Protein AF-A0A9Y1FLW0-F1 (afdb_monomer_lite)

Organism: NCBI:txid2876573

Radius of gyration: 18.88 Å; chains: 1; bounding box: 32×47×54 Å

Sequence (116 aa):
MSMRESIVKTLKEIKDEYREVETTDKILDLISLVGIVLFFVSALVMSLNNKINPINIAFSIYPLAIAGTATAIRMKLKKITNEEEASRVFREYITIVSLLTVLVLIVILFTVIIYV

Foldseek 3Di:
DDPVVVVVVVVVVVVVVVVPDDPLLVVLVVLLVVLVVQLVVLVVVCVVVVPDDQLSVLSNCLSNQSNVLSVVLSVVCVVDPDPVVNVVSVVVSVVSNVVSVVVSVVSVVVRVVVVD

Secondary structure (DSSP, 8-state):
--HHHHHHHHHHHHHHHHHHS-HHHHHHHHHHHHHHHHHHHHHHHHHHHT---HHHHHHHHHHHHHHHHHHHHHHHHTT---HHHHHHHHHHHHHHHHHHHHHHHHHHHHHHHHH-

Structure (mmCIF, N/CA/C/O backbone):
data_AF-A0A9Y1FLW0-F1
#
_entry.id   AF-A0A9Y1FLW0-F1
#
loop_
_atom_site.group_PDB
_atom_site.id
_atom_site.type_symbol
_atom_site.label_atom_id
_atom_site.label_alt_id
_atom_site.label_comp_id
_atom_site.label_asym_id
_atom_site.label_entity_id
_atom_site.label_seq_id
_atom_site.pdbx_PDB_ins_code
_atom_site.Cartn_x
_atom_site.Cartn_y
_atom_site.Cartn_z
_atom_site.occupancy
_atom_site.B_iso_or_equiv
_atom_site.auth_seq_id
_atom_site.auth_comp_id
_atom_site.auth_asym_id
_atom_site.auth_atom_id
_atom_site.pdbx_PDB_model_num
ATOM 1 N N . MET A 1 1 ? -2.928 -27.227 27.366 1.00 65.12 1 MET A N 1
ATOM 2 C CA . MET A 1 1 ? -3.479 -26.697 26.102 1.00 65.12 1 MET A CA 1
ATOM 3 C C . MET A 1 1 ? -2.513 -27.062 24.991 1.00 65.12 1 MET A C 1
ATOM 5 O O . MET A 1 1 ? -1.317 -26.853 25.169 1.00 65.12 1 MET A O 1
ATOM 9 N N . SER A 1 2 ? -2.983 -27.676 23.909 1.00 86.94 2 SER A N 1
ATOM 10 C CA . SER A 1 2 ? -2.110 -28.061 22.794 1.00 86.94 2 SER A CA 1
ATOM 11 C C . SER A 1 2 ? -1.753 -26.847 21.924 1.00 86.94 2 SER A C 1
ATOM 13 O O . SER A 1 2 ? -2.511 -25.881 21.838 1.00 86.94 2 SER A O 1
ATOM 15 N N . MET A 1 3 ? -0.605 -26.892 21.240 1.00 85.12 3 MET A N 1
ATOM 16 C CA . MET A 1 3 ? -0.158 -25.816 20.341 1.00 85.12 3 MET A CA 1
ATOM 17 C C . MET A 1 3 ? -1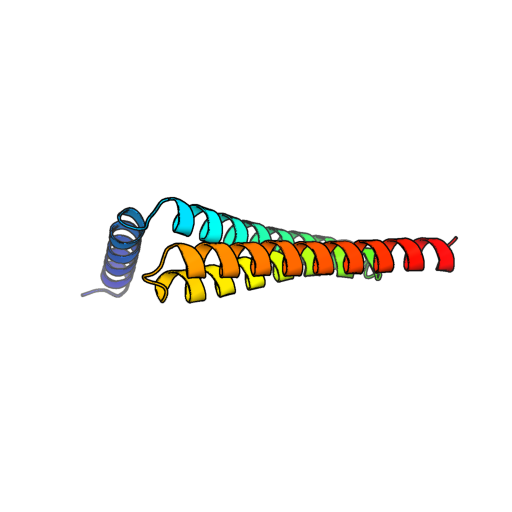.189 -25.509 19.240 1.00 85.12 3 MET A C 1
ATOM 19 O O . MET A 1 3 ? -1.404 -24.349 18.896 1.00 85.12 3 MET A O 1
ATOM 23 N N . ARG A 1 4 ? -1.904 -26.534 18.758 1.00 86.06 4 ARG A N 1
ATOM 24 C CA . ARG A 1 4 ? -3.005 -26.392 17.796 1.00 86.06 4 ARG A CA 1
ATOM 25 C C . ARG A 1 4 ? -4.173 -25.582 18.364 1.00 86.06 4 ARG A C 1
ATOM 27 O O . ARG A 1 4 ? -4.673 -24.692 17.686 1.00 86.06 4 ARG A O 1
ATOM 34 N N . GLU A 1 5 ? -4.598 -25.872 19.592 1.00 88.19 5 GLU A N 1
ATOM 35 C CA . GLU A 1 5 ? -5.683 -25.132 20.257 1.00 88.19 5 GLU A CA 1
ATOM 36 C C . GLU A 1 5 ? -5.298 -23.673 20.509 1.00 88.19 5 GLU A C 1
ATOM 38 O O . GLU A 1 5 ? -6.139 -22.790 20.366 1.00 88.19 5 GLU A O 1
ATOM 43 N N . SER A 1 6 ? -4.024 -23.417 20.823 1.00 88.75 6 SER A N 1
ATOM 44 C CA . SER A 1 6 ? -3.498 -22.060 20.999 1.00 88.75 6 SER A CA 1
ATOM 45 C C . SER A 1 6 ? -3.576 -21.256 19.701 1.00 88.75 6 SER A C 1
ATOM 47 O O . SER A 1 6 ? -4.174 -20.186 19.679 1.00 88.75 6 SER A O 1
ATOM 49 N N . ILE A 1 7 ? -3.081 -21.815 18.589 1.00 90.38 7 ILE A N 1
ATOM 50 C CA . ILE A 1 7 ? -3.120 -21.160 17.270 1.00 90.38 7 ILE A CA 1
ATOM 51 C C . ILE A 1 7 ? -4.561 -20.857 16.845 1.00 90.38 7 ILE A C 1
ATOM 53 O O . ILE A 1 7 ? -4.858 -19.749 16.405 1.00 90.38 7 ILE A O 1
ATOM 57 N N . VAL A 1 8 ? -5.470 -21.826 16.990 1.00 92.25 8 VAL A N 1
ATOM 58 C CA . VAL A 1 8 ? -6.880 -21.644 16.610 1.00 92.25 8 VAL A CA 1
ATOM 59 C C . VAL A 1 8 ? -7.543 -20.562 17.459 1.00 92.25 8 VAL A C 1
ATOM 61 O O . VAL A 1 8 ? -8.285 -19.741 16.919 1.00 92.25 8 VAL A O 1
ATOM 64 N N . LYS A 1 9 ? -7.266 -20.530 18.768 1.00 91.94 9 LYS A N 1
ATOM 65 C CA . LYS A 1 9 ? -7.786 -19.498 19.666 1.00 91.94 9 LYS A CA 1
ATOM 66 C C . LYS A 1 9 ? -7.270 -18.112 19.272 1.00 91.94 9 LYS A C 1
ATOM 68 O O . LYS A 1 9 ? -8.085 -17.223 19.061 1.00 91.94 9 LYS A O 1
ATOM 73 N N . THR A 1 10 ? -5.963 -17.961 19.067 1.00 90.81 10 THR A N 1
ATOM 74 C CA . THR A 1 10 ? -5.353 -16.687 18.657 1.00 90.81 10 THR A CA 1
ATOM 75 C C . THR A 1 10 ? -5.893 -16.195 17.314 1.00 90.81 10 THR A C 1
ATOM 77 O O . THR A 1 10 ? -6.240 -15.027 17.183 1.00 90.81 10 THR A O 1
ATOM 80 N N . LEU A 1 11 ? -6.040 -17.071 16.315 1.00 90.06 11 LEU A N 1
ATOM 81 C CA . LEU A 1 11 ? -6.615 -16.684 15.021 1.00 90.06 11 LEU A CA 1
ATOM 82 C C . LEU A 1 11 ? -8.080 -16.251 15.138 1.00 90.06 11 LEU A C 1
ATOM 84 O O . LEU A 1 11 ? -8.515 -15.353 14.417 1.00 90.06 11 LEU A O 1
ATOM 88 N N . LYS A 1 12 ? -8.846 -16.890 16.028 1.00 91.56 12 LYS A N 1
ATOM 89 C CA . LYS A 1 12 ? -10.232 -16.507 16.293 1.00 91.56 12 LYS A CA 1
ATOM 90 C C . LYS A 1 12 ? -10.305 -15.138 16.971 1.00 91.56 12 LYS A C 1
ATOM 92 O O . LYS A 1 12 ? -11.069 -14.301 16.512 1.00 91.56 12 LYS A O 1
ATOM 97 N N . GLU A 1 13 ? -9.473 -14.901 17.981 1.00 90.69 13 GLU A N 1
ATOM 98 C CA . GLU A 1 13 ? -9.375 -13.610 18.674 1.00 90.69 13 GLU A CA 1
ATOM 99 C C . GLU A 1 13 ? -9.000 -12.481 17.704 1.00 90.69 13 GLU A C 1
ATOM 101 O O . GLU A 1 13 ? -9.718 -11.490 17.629 1.00 90.69 13 GLU A O 1
ATOM 106 N N . ILE A 1 14 ? -7.974 -12.676 16.866 1.00 88.38 14 ILE A N 1
ATOM 107 C CA . ILE A 1 14 ? -7.575 -11.698 15.836 1.00 88.38 14 ILE A CA 1
ATOM 108 C C . ILE A 1 14 ? -8.727 -11.414 14.864 1.00 88.38 14 ILE A C 1
ATOM 110 O O . ILE A 1 14 ? -8.969 -10.269 14.486 1.00 88.38 14 ILE A O 1
ATOM 114 N N . LYS A 1 15 ? -9.443 -12.456 14.427 1.00 87.12 15 LYS A N 1
ATOM 115 C CA . LYS A 1 15 ? -10.572 -12.309 13.502 1.00 87.12 15 LYS A CA 1
ATOM 116 C C . LYS A 1 15 ? -11.718 -11.518 14.129 1.00 87.12 15 LYS A C 1
ATOM 118 O O . LYS A 1 15 ? -12.336 -10.711 13.433 1.00 87.12 15 LYS A O 1
ATOM 123 N N . ASP A 1 16 ? -12.032 -11.797 15.387 1.00 89.50 16 ASP A N 1
ATOM 124 C CA . ASP A 1 16 ? -13.121 -11.139 16.098 1.00 89.50 16 ASP A CA 1
ATOM 125 C C . ASP A 1 16 ? -12.763 -9.667 16.375 1.00 89.50 16 ASP A C 1
ATOM 127 O O . ASP A 1 16 ? -13.567 -8.793 16.068 1.00 89.50 16 ASP A O 1
ATOM 131 N N . GLU A 1 17 ? -11.522 -9.368 16.773 1.00 84.31 17 GLU A N 1
ATOM 132 C CA . GLU A 1 17 ? -11.017 -7.992 16.925 1.00 84.31 17 GLU A CA 1
ATOM 133 C C . GLU A 1 17 ? -11.039 -7.218 15.593 1.00 84.31 17 GLU A C 1
ATOM 135 O O . GLU A 1 17 ? -11.483 -6.072 15.519 1.00 84.31 17 GLU A O 1
ATOM 140 N N . TYR A 1 18 ? -10.649 -7.860 14.487 1.00 85.50 18 TYR A N 1
ATOM 141 C CA . TYR A 1 18 ? -10.654 -7.222 13.167 1.00 85.50 18 TYR A CA 1
ATOM 142 C C . TYR A 1 18 ? -12.065 -6.888 12.652 1.00 85.50 18 TYR A C 1
ATOM 144 O O . TYR A 1 18 ? -12.239 -6.005 11.805 1.00 85.50 18 TYR A O 1
ATOM 152 N N . ARG A 1 19 ? -13.109 -7.571 13.143 1.00 82.31 19 ARG A N 1
ATOM 153 C CA . ARG A 1 19 ? -14.495 -7.259 12.759 1.00 82.31 19 ARG A CA 1
ATOM 154 C C . ARG A 1 19 ? -14.934 -5.892 13.259 1.00 82.31 19 ARG A C 1
ATOM 156 O O . ARG A 1 19 ? -15.664 -5.227 12.523 1.00 82.31 19 ARG A O 1
ATOM 163 N N . GLU A 1 20 ? -14.451 -5.469 14.419 1.00 84.75 20 GLU A N 1
ATOM 164 C CA . GLU A 1 20 ? -14.808 -4.195 15.054 1.00 84.75 20 GLU A CA 1
ATOM 165 C C . GLU A 1 20 ? -14.067 -2.988 14.456 1.00 84.75 20 GLU A C 1
ATOM 167 O O . GLU A 1 20 ? -14.445 -1.847 14.698 1.00 84.75 20 GLU A O 1
ATOM 172 N N . VAL A 1 21 ? -13.053 -3.222 13.617 1.00 84.62 21 VAL A N 1
ATOM 173 C CA . VAL A 1 21 ? -12.299 -2.158 12.939 1.00 84.62 21 VAL A CA 1
ATOM 174 C C . VAL A 1 21 ? -13.196 -1.370 11.976 1.00 84.62 21 VAL A C 1
ATOM 176 O O . VAL A 1 21 ? -14.001 -1.947 11.233 1.00 84.62 21 VAL A O 1
ATOM 179 N N . GLU A 1 22 ? -13.024 -0.050 11.945 1.00 84.94 22 GLU A N 1
ATOM 180 C CA . GLU A 1 22 ? -13.755 0.845 11.046 1.00 84.94 22 GLU A CA 1
ATOM 181 C C . GLU A 1 22 ? -13.529 0.519 9.559 1.00 84.94 22 GLU A C 1
ATOM 183 O O . GLU A 1 22 ? -12.481 0.017 9.144 1.00 84.94 22 GLU A O 1
ATOM 188 N N . THR A 1 23 ? -14.519 0.832 8.719 1.00 85.19 23 THR A N 1
ATOM 189 C CA . THR A 1 23 ? -14.471 0.554 7.272 1.00 85.19 23 THR A CA 1
ATOM 190 C C . THR A 1 23 ? -13.290 1.239 6.582 1.00 85.19 23 THR A C 1
ATOM 192 O O . THR A 1 23 ? -12.649 0.628 5.730 1.00 85.19 23 THR A O 1
ATOM 195 N N . THR A 1 24 ? -12.967 2.478 6.962 1.00 81.94 24 THR A N 1
ATOM 196 C CA . THR A 1 24 ? -11.836 3.232 6.397 1.00 81.94 24 THR A CA 1
ATOM 197 C C . THR A 1 24 ? -10.505 2.529 6.660 1.00 81.94 24 THR A C 1
ATOM 199 O O . THR A 1 24 ? -9.710 2.338 5.740 1.00 81.94 24 THR A O 1
ATOM 202 N N . ASP A 1 25 ? -10.295 2.055 7.889 1.00 85.25 25 ASP A N 1
ATOM 203 C CA . ASP A 1 25 ? -9.112 1.282 8.269 1.00 85.25 25 ASP A CA 1
ATOM 204 C C . ASP A 1 25 ? -9.020 -0.037 7.490 1.00 85.25 25 ASP A C 1
ATOM 206 O O . ASP A 1 25 ? -7.947 -0.395 7.005 1.00 85.25 25 ASP A O 1
ATOM 210 N N . LYS A 1 26 ? -10.152 -0.729 7.296 1.00 87.88 26 LYS A N 1
ATOM 211 C CA . LYS A 1 26 ? -10.219 -1.957 6.484 1.00 87.88 26 LYS A CA 1
ATOM 212 C C . LYS A 1 26 ? -9.852 -1.712 5.018 1.00 87.88 26 LYS A C 1
ATOM 214 O O . LYS A 1 26 ? -9.253 -2.586 4.395 1.00 87.88 26 LYS A O 1
ATOM 219 N N . ILE A 1 27 ? -10.198 -0.550 4.456 1.00 89.06 27 ILE A N 1
ATOM 220 C CA . ILE A 1 27 ? -9.816 -0.171 3.086 1.00 89.06 27 ILE A CA 1
ATOM 221 C C . ILE A 1 27 ? -8.304 0.049 2.997 1.00 89.06 27 ILE A C 1
ATOM 223 O O . ILE A 1 27 ? -7.673 -0.470 2.078 1.00 89.06 27 ILE A O 1
ATOM 227 N N . LEU A 1 28 ? -7.711 0.774 3.950 1.00 89.38 28 LEU A N 1
ATOM 228 C CA . LEU A 1 28 ? -6.260 0.983 3.991 1.00 89.38 28 LEU A CA 1
ATOM 229 C C . LEU A 1 28 ? -5.507 -0.345 4.153 1.00 89.38 28 LEU A C 1
ATOM 231 O O . LEU A 1 28 ? -4.521 -0.575 3.455 1.00 89.38 28 LEU A O 1
ATOM 235 N N . ASP A 1 29 ? -6.013 -1.249 4.991 1.00 90.44 29 ASP A N 1
ATOM 236 C CA . ASP A 1 29 ? -5.458 -2.596 5.155 1.00 90.44 29 ASP A CA 1
ATOM 237 C C . ASP A 1 29 ? -5.564 -3.432 3.881 1.00 90.44 29 ASP A C 1
ATOM 239 O O . ASP A 1 29 ? -4.619 -4.137 3.524 1.00 90.44 29 ASP A O 1
ATOM 243 N N . LEU A 1 30 ? -6.681 -3.324 3.158 1.00 92.12 30 LEU A N 1
ATOM 244 C CA . LEU A 1 30 ? -6.852 -3.987 1.870 1.00 92.12 30 LEU A CA 1
ATOM 245 C C . LEU A 1 30 ? -5.860 -3.450 0.831 1.00 92.12 30 LEU A C 1
ATOM 247 O O . LEU A 1 30 ? -5.245 -4.249 0.129 1.00 92.12 30 LEU A O 1
ATOM 251 N N . ILE A 1 31 ? -5.667 -2.129 0.752 1.00 91.75 31 ILE A N 1
ATOM 252 C CA . ILE A 1 31 ? -4.676 -1.507 -0.142 1.00 91.75 31 ILE A CA 1
ATOM 253 C C . ILE A 1 31 ? -3.275 -2.031 0.182 1.00 91.75 31 ILE A C 1
ATOM 255 O O . ILE A 1 31 ? -2.549 -2.442 -0.725 1.00 91.75 31 ILE A O 1
ATOM 259 N N . SER A 1 32 ? -2.911 -2.075 1.465 1.00 93.81 32 SER A N 1
ATOM 260 C CA . SER A 1 32 ? -1.623 -2.608 1.907 1.00 93.81 32 SER A CA 1
ATOM 261 C C . SER A 1 32 ? -1.448 -4.079 1.543 1.00 93.81 32 SER A C 1
ATOM 263 O O . SER A 1 32 ? -0.424 -4.458 0.975 1.00 93.81 32 SER A O 1
ATOM 265 N N . LEU A 1 33 ? -2.454 -4.909 1.816 1.00 94.12 33 LEU A N 1
ATOM 266 C CA . LEU A 1 33 ? -2.405 -6.339 1.532 1.00 94.12 33 LEU A CA 1
ATOM 267 C C . LEU A 1 33 ? -2.313 -6.613 0.027 1.00 94.12 33 LEU A C 1
ATOM 269 O O . LEU A 1 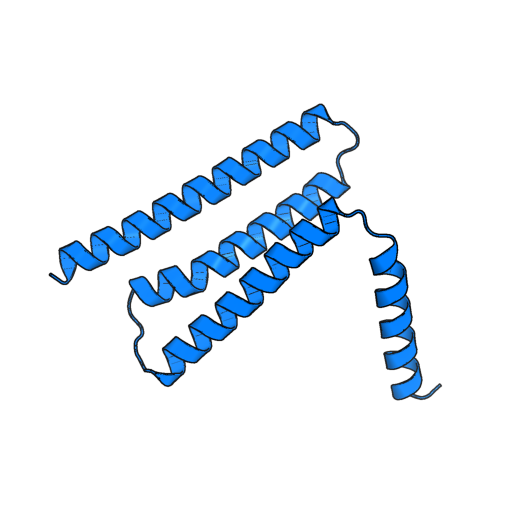33 ? -1.463 -7.391 -0.404 1.00 94.12 33 LEU A O 1
ATOM 273 N N . VAL A 1 34 ? -3.131 -5.934 -0.781 1.00 94.00 34 VAL A N 1
ATOM 274 C CA . VAL A 1 34 ? -3.086 -6.035 -2.245 1.00 94.00 34 VAL A CA 1
ATOM 275 C C . VAL A 1 34 ? -1.726 -5.583 -2.773 1.00 94.00 34 VAL A C 1
ATOM 277 O O . VAL A 1 34 ? -1.139 -6.286 -3.591 1.00 94.00 34 VAL A O 1
ATOM 280 N N . GLY A 1 35 ? -1.180 -4.466 -2.284 1.00 93.00 35 GLY A N 1
ATOM 281 C CA . GLY A 1 35 ? 0.132 -3.977 -2.712 1.00 93.00 35 GLY A CA 1
ATOM 282 C C . GLY A 1 35 ? 1.272 -4.950 -2.393 1.00 93.00 35 GLY A C 1
ATOM 283 O O . GLY A 1 35 ? 2.121 -5.202 -3.248 1.00 93.00 35 GLY A O 1
ATOM 284 N N . ILE A 1 36 ? 1.253 -5.574 -1.210 1.00 94.06 36 ILE A N 1
ATOM 285 C CA . ILE A 1 36 ? 2.221 -6.613 -0.821 1.00 94.06 36 ILE A CA 1
ATOM 286 C C . ILE A 1 36 ? 2.100 -7.844 -1.728 1.00 94.06 36 ILE A C 1
ATOM 288 O O . ILE A 1 36 ? 3.109 -8.355 -2.216 1.00 94.06 36 ILE A O 1
ATOM 292 N N . VAL A 1 37 ? 0.876 -8.314 -1.990 1.00 94.75 37 VAL A N 1
ATOM 293 C CA . VAL A 1 37 ? 0.641 -9.462 -2.880 1.00 94.75 37 VAL A CA 1
ATOM 294 C C . VAL A 1 37 ? 1.130 -9.157 -4.295 1.00 94.75 37 VAL A C 1
ATOM 296 O O . VAL A 1 37 ? 1.847 -9.967 -4.879 1.00 94.75 37 VAL A O 1
ATOM 299 N N . LEU A 1 38 ? 0.808 -7.978 -4.833 1.00 93.19 38 LEU A N 1
ATOM 300 C CA . LEU A 1 38 ? 1.256 -7.551 -6.160 1.00 93.19 38 LEU A CA 1
ATOM 301 C C . LEU A 1 38 ? 2.782 -7.455 -6.253 1.00 93.19 38 LEU A C 1
ATOM 303 O O . LEU A 1 38 ? 3.343 -7.873 -7.267 1.00 93.19 38 LEU A O 1
ATOM 307 N N . PHE A 1 39 ? 3.463 -6.975 -5.208 1.00 93.31 39 PHE A N 1
ATOM 308 C CA . PHE A 1 39 ? 4.926 -6.990 -5.141 1.00 93.31 39 PHE A CA 1
ATOM 309 C C . PHE A 1 39 ? 5.481 -8.415 -5.255 1.00 93.31 39 PHE A C 1
ATOM 311 O O . PHE A 1 39 ? 6.313 -8.671 -6.124 1.00 93.31 39 PHE A O 1
ATOM 318 N N . PHE A 1 40 ? 4.994 -9.359 -4.441 1.00 92.38 40 PHE A N 1
ATOM 319 C CA . PHE A 1 40 ? 5.486 -10.741 -4.471 1.00 92.38 40 PHE A CA 1
ATOM 320 C C . PHE A 1 40 ? 5.186 -11.450 -5.791 1.00 92.38 40 PHE A C 1
ATOM 322 O O . PHE A 1 40 ? 6.060 -12.134 -6.320 1.00 92.38 40 PHE A O 1
ATOM 329 N N . VAL A 1 41 ? 3.989 -11.262 -6.353 1.00 90.50 41 VAL A N 1
ATOM 330 C CA . VAL A 1 41 ? 3.638 -11.808 -7.672 1.00 90.50 41 VAL A CA 1
ATOM 331 C C . VAL A 1 41 ? 4.576 -11.246 -8.740 1.00 90.50 41 VAL A C 1
ATOM 333 O O . VAL A 1 41 ? 5.127 -12.008 -9.530 1.00 90.50 41 VAL A O 1
ATOM 336 N N . SER A 1 42 ? 4.824 -9.936 -8.733 1.00 89.31 42 SER A N 1
ATOM 337 C CA . SER A 1 42 ? 5.708 -9.288 -9.710 1.00 89.31 42 SER A CA 1
ATOM 338 C C . SER A 1 42 ? 7.160 -9.751 -9.564 1.00 89.31 42 SER A C 1
ATOM 340 O O . SER A 1 42 ? 7.806 -10.073 -10.560 1.00 89.31 42 SER A O 1
ATOM 342 N N . ALA A 1 43 ? 7.662 -9.850 -8.329 1.00 87.62 43 ALA A N 1
ATOM 343 C CA . ALA A 1 43 ? 9.006 -10.338 -8.030 1.00 87.62 43 ALA A CA 1
ATOM 344 C C . ALA A 1 43 ? 9.192 -11.802 -8.462 1.00 87.62 43 ALA A C 1
ATOM 346 O O . ALA A 1 43 ? 10.201 -12.143 -9.082 1.00 87.62 43 ALA A O 1
ATOM 347 N N . LEU A 1 44 ? 8.195 -12.656 -8.205 1.00 89.62 44 LEU A N 1
ATOM 348 C CA . LEU A 1 44 ? 8.200 -14.051 -8.641 1.00 89.62 44 LEU A CA 1
ATOM 349 C C . LEU A 1 44 ? 8.200 -14.151 -10.171 1.00 89.62 44 LEU A C 1
ATOM 351 O O . LEU A 1 44 ? 9.024 -14.862 -10.738 1.00 89.62 44 LEU A O 1
ATOM 355 N N . VAL A 1 45 ? 7.326 -13.405 -10.853 1.00 87.25 45 VAL A N 1
ATOM 356 C CA . VAL A 1 45 ? 7.251 -13.382 -12.324 1.00 87.25 45 VAL A CA 1
ATOM 357 C C . VAL A 1 45 ? 8.557 -12.879 -12.944 1.00 87.25 45 VAL A C 1
ATOM 359 O O . VAL A 1 45 ? 9.007 -13.433 -13.949 1.00 87.25 45 VAL A O 1
ATOM 362 N N . MET A 1 46 ? 9.197 -11.864 -12.357 1.00 88.69 46 MET A N 1
ATOM 363 C CA . MET A 1 46 ? 10.517 -11.396 -12.791 1.00 88.69 46 MET A CA 1
ATOM 364 C C . MET A 1 46 ? 11.586 -12.477 -12.647 1.00 88.69 46 MET A C 1
ATOM 366 O O . MET A 1 46 ? 12.357 -12.688 -13.584 1.00 88.69 46 MET A O 1
ATOM 370 N N . SER A 1 47 ? 11.619 -13.153 -11.494 1.00 86.44 47 SER A N 1
ATOM 371 C CA . SER A 1 47 ? 12.581 -14.218 -11.208 1.00 86.44 47 SER A CA 1
ATOM 372 C C . SER A 1 47 ? 12.405 -15.405 -12.156 1.00 86.44 47 SER A C 1
ATOM 374 O O . SER A 1 47 ? 13.387 -15.874 -12.720 1.00 86.44 47 SER A O 1
ATOM 376 N N . LEU A 1 48 ? 11.166 -15.839 -12.405 1.00 88.94 48 LEU A N 1
ATOM 377 C CA . LEU A 1 48 ? 10.870 -16.957 -13.307 1.00 88.94 48 LEU A CA 1
ATOM 378 C C . LEU A 1 48 ? 11.229 -16.653 -14.767 1.00 88.94 48 LEU A C 1
ATOM 380 O O . LEU A 1 48 ? 11.652 -17.544 -15.496 1.00 88.94 48 LEU A O 1
ATOM 384 N N . ASN A 1 49 ? 11.072 -15.401 -15.200 1.00 86.50 49 ASN A N 1
ATOM 385 C CA . ASN A 1 49 ? 11.346 -15.005 -16.580 1.00 86.50 49 ASN A CA 1
ATOM 386 C C . ASN A 1 49 ? 12.786 -14.519 -16.816 1.00 86.50 49 ASN A C 1
ATOM 388 O O . ASN A 1 49 ? 13.109 -14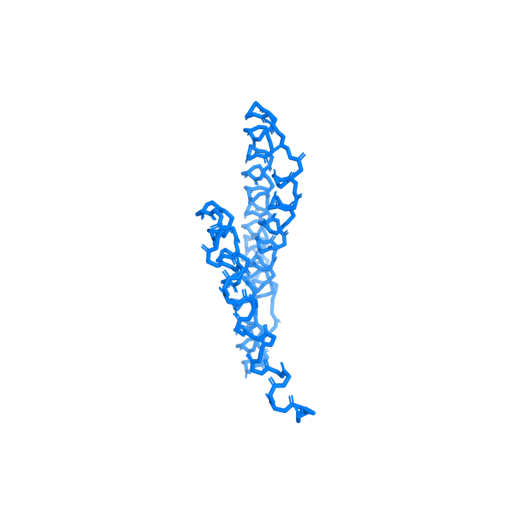.185 -17.954 1.00 86.50 49 ASN A O 1
ATOM 392 N N . ASN A 1 50 ? 13.633 -14.413 -15.781 1.00 82.69 50 ASN A N 1
ATOM 393 C CA . ASN A 1 50 ? 14.964 -13.780 -15.843 1.00 82.69 50 ASN A CA 1
ATOM 394 C C . ASN A 1 50 ? 14.969 -12.373 -16.487 1.00 82.69 50 ASN A C 1
ATOM 396 O O . ASN A 1 50 ? 15.987 -11.898 -16.987 1.00 82.69 50 ASN A O 1
ATOM 400 N N . LYS A 1 51 ? 13.829 -11.669 -16.470 1.00 78.19 51 LYS A N 1
ATOM 401 C CA . LYS A 1 51 ? 13.665 -10.332 -17.066 1.00 78.19 51 LYS A CA 1
ATOM 402 C C . LYS A 1 51 ? 13.836 -9.252 -16.005 1.00 78.19 51 LYS A C 1
ATOM 404 O O . LYS A 1 51 ? 12.895 -8.523 -15.688 1.00 78.19 51 LYS A O 1
ATOM 409 N N . ILE A 1 52 ? 15.035 -9.156 -15.443 1.00 80.94 52 ILE A N 1
ATOM 410 C CA . ILE A 1 52 ? 15.376 -8.088 -14.502 1.00 80.94 52 ILE A CA 1
ATOM 411 C C . ILE A 1 52 ? 15.774 -6.856 -15.314 1.00 80.94 52 ILE A C 1
ATOM 413 O O . ILE A 1 52 ? 16.880 -6.773 -15.839 1.00 80.94 52 ILE A O 1
ATOM 417 N N . ASN A 1 53 ? 14.848 -5.910 -15.451 1.00 83.00 53 ASN A N 1
ATOM 418 C CA . ASN A 1 53 ? 15.100 -4.614 -16.074 1.00 83.00 53 ASN A CA 1
ATOM 419 C C . ASN A 1 53 ? 14.486 -3.487 -15.220 1.00 83.00 53 ASN A C 1
ATOM 421 O O . ASN A 1 53 ? 13.632 -3.769 -14.370 1.00 83.00 53 ASN A O 1
ATOM 425 N N . PRO A 1 54 ? 14.897 -2.222 -15.426 1.00 81.50 54 PRO A N 1
ATOM 426 C CA . PRO A 1 54 ? 14.436 -1.101 -14.607 1.00 81.50 54 PRO A CA 1
ATOM 427 C C . PRO A 1 54 ? 12.912 -0.918 -14.590 1.00 81.50 54 PRO A C 1
ATOM 429 O O . PRO A 1 54 ? 12.355 -0.599 -13.544 1.00 81.50 54 PRO A O 1
ATOM 432 N N . ILE A 1 55 ? 12.225 -1.186 -15.708 1.00 82.69 55 ILE A N 1
ATOM 433 C CA . ILE A 1 55 ? 10.759 -1.094 -15.810 1.00 82.69 55 ILE A CA 1
ATOM 434 C C . ILE A 1 55 ? 10.087 -2.132 -14.905 1.00 82.69 55 ILE A C 1
ATOM 436 O O . ILE A 1 55 ? 9.225 -1.789 -14.100 1.00 82.69 55 ILE A O 1
ATOM 440 N N . ASN A 1 56 ? 10.505 -3.394 -14.983 1.00 83.81 56 ASN A N 1
ATOM 441 C CA . ASN A 1 56 ? 9.946 -4.473 -14.171 1.00 83.81 56 ASN A CA 1
ATOM 442 C C . ASN A 1 56 ? 10.245 -4.266 -12.676 1.00 83.81 56 ASN A C 1
ATOM 444 O O . ASN A 1 56 ? 9.394 -4.518 -11.822 1.00 83.81 56 ASN A O 1
ATOM 448 N N . ILE A 1 57 ? 11.429 -3.737 -12.352 1.00 86.06 57 ILE A N 1
ATOM 449 C CA . ILE A 1 57 ? 11.774 -3.339 -10.982 1.00 86.06 57 ILE A CA 1
ATOM 450 C C . ILE A 1 57 ? 10.844 -2.211 -10.506 1.00 86.06 57 ILE A C 1
ATOM 452 O O . ILE A 1 57 ? 10.271 -2.314 -9.425 1.00 86.06 57 ILE A O 1
ATOM 456 N N . ALA A 1 58 ? 10.623 -1.172 -11.314 1.00 85.81 58 ALA A N 1
ATOM 457 C CA . ALA A 1 58 ? 9.720 -0.077 -10.962 1.00 85.81 58 ALA A CA 1
ATOM 458 C C . ALA A 1 58 ? 8.276 -0.567 -10.745 1.00 85.81 58 ALA A C 1
ATOM 460 O O . ALA A 1 58 ? 7.648 -0.205 -9.749 1.00 85.81 58 ALA A O 1
ATOM 461 N N . PHE A 1 59 ? 7.777 -1.451 -11.615 1.00 83.12 59 PHE A N 1
ATOM 462 C CA . PHE A 1 59 ? 6.446 -2.051 -11.479 1.00 83.12 59 PHE A CA 1
ATOM 463 C C . PHE A 1 59 ? 6.307 -2.978 -10.272 1.00 83.12 59 PHE A C 1
ATOM 465 O O . PHE A 1 59 ? 5.219 -3.057 -9.709 1.00 83.12 59 PHE A O 1
ATOM 472 N N . SER A 1 60 ? 7.374 -3.659 -9.849 1.00 87.94 60 SER A N 1
ATOM 473 C CA . SER A 1 60 ? 7.325 -4.482 -8.637 1.00 87.94 60 SER A CA 1
ATOM 474 C C . SER A 1 60 ? 7.354 -3.623 -7.371 1.00 87.94 60 SER A C 1
ATOM 476 O O . SER A 1 60 ? 6.530 -3.826 -6.483 1.00 87.94 60 SER A O 1
ATOM 478 N N . ILE A 1 61 ? 8.234 -2.621 -7.292 1.00 89.62 61 ILE A N 1
ATOM 479 C CA . ILE A 1 61 ? 8.399 -1.777 -6.096 1.00 89.62 61 ILE A CA 1
ATOM 480 C C . ILE A 1 61 ? 7.210 -0.829 -5.882 1.00 89.62 61 ILE A C 1
ATOM 482 O O . ILE A 1 61 ? 6.863 -0.533 -4.740 1.00 89.62 61 ILE A O 1
ATOM 486 N N . TYR A 1 62 ? 6.561 -0.350 -6.944 1.00 90.31 62 TYR A N 1
ATOM 487 C CA . TYR A 1 62 ? 5.485 0.638 -6.827 1.00 90.31 62 TYR A CA 1
ATOM 488 C C . TYR A 1 62 ? 4.292 0.179 -5.957 1.00 90.31 62 TYR A C 1
ATOM 490 O O . TYR A 1 62 ? 3.947 0.903 -5.019 1.00 90.31 62 TYR A O 1
ATOM 498 N N . PRO A 1 63 ? 3.710 -1.024 -6.150 1.00 91.56 63 PRO A N 1
ATOM 499 C CA . PRO A 1 63 ? 2.708 -1.578 -5.238 1.00 91.56 63 PRO A CA 1
ATOM 500 C C . PRO A 1 63 ? 3.173 -1.656 -3.778 1.00 91.56 63 PRO A C 1
ATOM 502 O O . PRO A 1 63 ? 2.390 -1.376 -2.869 1.00 91.56 63 PRO A O 1
ATOM 505 N N . LEU A 1 64 ? 4.450 -1.980 -3.542 1.00 91.75 64 LEU A N 1
ATOM 506 C CA . LEU A 1 64 ? 5.023 -2.033 -2.195 1.00 91.75 64 LEU A CA 1
ATOM 507 C C . LEU A 1 64 ? 5.116 -0.637 -1.562 1.00 91.75 64 LEU A C 1
ATOM 509 O O . LEU A 1 64 ? 4.814 -0.472 -0.382 1.00 91.75 64 LEU A O 1
ATOM 513 N N . ALA A 1 65 ? 5.482 0.382 -2.342 1.00 91.75 65 ALA A N 1
ATOM 514 C CA . ALA A 1 65 ? 5.513 1.768 -1.881 1.00 91.75 65 ALA A CA 1
ATOM 515 C C . ALA A 1 65 ? 4.101 2.284 -1.533 1.00 91.75 65 ALA A C 1
ATOM 517 O O . ALA A 1 65 ? 3.911 2.931 -0.498 1.00 91.75 65 ALA A O 1
ATOM 518 N N . ILE A 1 66 ? 3.087 1.937 -2.335 1.00 92.50 66 ILE A N 1
ATOM 519 C CA . ILE A 1 66 ? 1.680 2.237 -2.017 1.00 92.50 66 ILE A CA 1
ATOM 520 C C . ILE A 1 66 ? 1.257 1.529 -0.723 1.00 92.50 66 ILE A C 1
ATOM 522 O O . ILE A 1 66 ? 0.662 2.157 0.150 1.00 92.50 66 ILE A O 1
ATOM 526 N N . ALA A 1 67 ? 1.608 0.254 -0.548 1.00 93.06 67 ALA A N 1
ATOM 527 C CA . ALA A 1 67 ? 1.294 -0.477 0.677 1.00 93.06 67 ALA A CA 1
ATOM 528 C C . ALA A 1 67 ? 1.959 0.133 1.923 1.00 93.06 67 ALA A C 1
ATOM 530 O O . ALA A 1 67 ? 1.327 0.285 2.973 1.00 93.06 67 ALA A O 1
ATOM 531 N N . GLY A 1 68 ? 3.229 0.533 1.810 1.00 92.38 68 GLY A N 1
ATOM 532 C CA . GLY A 1 68 ? 3.957 1.193 2.893 1.00 92.38 68 GLY A CA 1
ATOM 533 C C . GLY A 1 68 ? 3.321 2.526 3.292 1.00 92.38 68 GLY A C 1
ATOM 534 O O . GLY A 1 68 ? 3.132 2.798 4.478 1.00 92.38 68 GLY A O 1
ATOM 535 N N . THR A 1 69 ? 2.926 3.335 2.307 1.00 92.50 69 THR A N 1
ATOM 536 C CA . THR A 1 69 ? 2.265 4.627 2.552 1.00 92.50 69 THR A CA 1
ATOM 537 C C . THR A 1 69 ? 0.874 4.457 3.161 1.00 92.50 69 THR A C 1
ATOM 539 O O . THR A 1 69 ? 0.594 5.088 4.179 1.00 92.50 69 THR A O 1
ATOM 542 N N . ALA A 1 70 ? 0.040 3.556 2.634 1.00 91.75 70 ALA A N 1
ATOM 543 C CA . ALA A 1 70 ? -1.275 3.248 3.204 1.00 91.75 70 ALA A CA 1
ATOM 544 C C . ALA A 1 70 ? -1.175 2.801 4.675 1.00 91.75 70 ALA A C 1
ATOM 546 O O . ALA A 1 70 ? -1.896 3.309 5.536 1.00 91.75 70 ALA A O 1
ATOM 547 N N . THR A 1 71 ? -0.205 1.934 4.987 1.00 92.31 71 THR A N 1
ATOM 548 C CA . THR A 1 71 ? 0.071 1.493 6.364 1.00 92.31 71 THR A CA 1
ATOM 549 C C . THR A 1 71 ? 0.499 2.657 7.263 1.00 92.31 71 THR A C 1
ATOM 551 O O . THR A 1 71 ? -0.026 2.817 8.366 1.00 92.31 71 THR A O 1
ATOM 554 N N . ALA A 1 72 ? 1.416 3.509 6.796 1.00 91.06 72 ALA A N 1
ATOM 555 C CA . ALA A 1 72 ? 1.893 4.659 7.563 1.00 91.06 72 ALA A CA 1
ATOM 556 C C . ALA A 1 72 ? 0.767 5.656 7.886 1.00 91.06 72 ALA A C 1
ATOM 558 O O . ALA A 1 72 ? 0.722 6.217 8.982 1.00 91.06 72 ALA A O 1
ATOM 559 N N . ILE A 1 73 ? -0.165 5.859 6.955 1.00 90.56 73 ILE A N 1
ATOM 560 C CA . ILE A 1 73 ? -1.308 6.753 7.159 1.00 90.56 73 ILE A CA 1
ATOM 561 C C . ILE A 1 73 ? -2.332 6.168 8.095 1.00 90.56 73 ILE A C 1
ATOM 563 O O . ILE A 1 73 ? -2.786 6.894 8.970 1.00 90.56 73 ILE A O 1
ATOM 567 N N . ARG A 1 74 ? -2.623 4.871 8.006 1.00 88.56 74 ARG A N 1
ATOM 568 C CA . ARG A 1 74 ? -3.455 4.207 9.011 1.00 88.56 74 ARG A CA 1
ATOM 569 C C . ARG A 1 74 ? -2.899 4.428 10.422 1.00 88.56 74 ARG A C 1
ATOM 571 O O . ARG A 1 74 ? -3.632 4.804 11.334 1.00 88.56 74 ARG A O 1
ATOM 578 N N . MET A 1 75 ? -1.586 4.265 10.599 1.00 89.19 75 MET A N 1
ATOM 579 C CA . MET A 1 75 ? -0.928 4.493 11.892 1.00 89.19 75 MET A CA 1
ATOM 580 C C . MET A 1 75 ? -1.011 5.949 12.367 1.00 89.19 75 MET A C 1
ATOM 582 O O . MET A 1 75 ? -1.070 6.184 13.575 1.00 89.19 75 MET A O 1
ATOM 586 N N . LYS A 1 76 ? -0.987 6.921 11.446 1.00 88.38 76 LYS A N 1
ATOM 587 C CA . LYS A 1 76 ? -1.176 8.343 11.769 1.00 88.38 76 LYS A CA 1
ATOM 588 C C . LYS A 1 76 ? -2.636 8.659 12.101 1.00 88.38 76 LYS A C 1
ATOM 590 O O . LYS A 1 76 ? -2.878 9.272 13.131 1.00 88.38 76 LYS A O 1
ATOM 595 N N . LEU A 1 77 ? -3.588 8.202 11.286 1.00 86.62 77 LEU A N 1
ATOM 596 C CA . LEU A 1 77 ? -5.024 8.441 11.467 1.00 86.62 77 LEU A CA 1
ATOM 597 C C . LEU A 1 77 ? -5.532 7.891 12.802 1.00 86.62 77 LEU A C 1
ATOM 599 O O . LEU A 1 77 ? -6.245 8.597 13.502 1.00 86.62 77 LEU A O 1
ATOM 603 N N . LYS A 1 78 ? -5.062 6.712 13.233 1.00 83.94 78 LYS A N 1
ATOM 604 C CA . LYS A 1 78 ? -5.395 6.147 14.555 1.00 83.94 78 LYS A CA 1
ATOM 605 C C . LYS A 1 78 ? -5.030 7.034 15.752 1.00 83.94 78 LYS A C 1
ATOM 607 O O . LYS A 1 78 ? -5.534 6.802 16.845 1.00 83.94 78 LYS A O 1
ATOM 612 N N . LYS A 1 79 ? -4.109 7.987 15.584 1.00 85.44 79 LYS A N 1
ATOM 613 C CA . LYS A 1 79 ? -3.648 8.886 16.655 1.00 85.44 79 LYS A CA 1
ATOM 614 C C . LYS A 1 79 ? -4.342 10.247 16.631 1.00 85.44 79 LYS A C 1
ATOM 616 O O . LYS A 1 79 ? -4.095 11.051 17.524 1.00 85.44 79 LYS A O 1
ATOM 621 N N . ILE A 1 80 ? -5.157 10.515 15.616 1.00 85.00 80 ILE A N 1
ATOM 622 C CA . ILE A 1 80 ? -5.770 11.819 15.387 1.00 85.00 80 ILE A CA 1
ATOM 623 C C . ILE A 1 80 ? -7.199 11.798 15.918 1.00 85.00 80 ILE A C 1
ATOM 625 O O . ILE A 1 80 ? -7.979 10.908 15.597 1.00 85.00 80 ILE A O 1
ATOM 629 N N . THR A 1 81 ? -7.544 12.803 16.717 1.00 79.19 81 THR A N 1
ATOM 630 C CA . THR A 1 81 ? -8.897 13.007 17.258 1.00 79.19 81 THR A CA 1
ATOM 631 C C . THR A 1 81 ? -9.642 14.164 16.588 1.00 79.19 81 THR A C 1
ATOM 633 O O . THR A 1 81 ? -10.841 14.309 16.800 1.00 79.19 81 THR A O 1
ATOM 636 N N . ASN A 1 82 ? -8.957 14.980 15.777 1.00 88.69 82 ASN A N 1
ATOM 637 C CA . ASN A 1 82 ? -9.524 16.130 15.071 1.00 88.69 82 ASN A CA 1
ATOM 638 C C . ASN A 1 82 ? -9.695 15.839 13.568 1.00 88.69 82 ASN A C 1
ATOM 640 O O . ASN A 1 82 ? -8.733 15.498 12.875 1.00 88.69 82 ASN A O 1
ATOM 644 N N . GLU A 1 83 ? -10.904 16.041 13.046 1.00 84.00 83 GLU A N 1
ATOM 645 C CA . GLU A 1 83 ? -11.234 15.852 11.628 1.00 84.00 83 GLU A CA 1
ATOM 646 C C . GLU A 1 83 ? -10.402 16.736 10.681 1.00 84.00 83 GLU A C 1
ATOM 648 O O . GLU A 1 83 ? -10.035 16.305 9.584 1.00 84.00 83 GLU A O 1
ATOM 653 N N . GLU A 1 84 ? -10.049 17.955 11.097 1.00 86.69 84 GLU A N 1
ATOM 654 C CA . GLU A 1 84 ? -9.273 18.882 10.265 1.00 86.69 84 GLU A CA 1
ATOM 655 C C . GLU A 1 84 ? -7.842 18.367 10.031 1.00 86.69 84 GLU A C 1
ATOM 657 O O . GLU A 1 84 ? -7.305 18.418 8.918 1.00 86.69 84 GLU A O 1
ATOM 662 N N . GLU A 1 85 ? -7.247 17.774 11.064 1.00 87.69 85 GLU A N 1
ATOM 663 C CA . GLU A 1 85 ? -5.926 17.158 10.989 1.00 87.69 85 GLU A CA 1
ATOM 664 C C . GLU A 1 85 ? -5.960 15.850 10.182 1.00 87.69 85 GLU A C 1
ATOM 666 O O . GLU A 1 85 ? -5.061 15.598 9.374 1.00 87.69 85 GLU A O 1
ATOM 671 N N . ALA A 1 86 ? -7.035 15.062 10.302 1.00 84.31 86 ALA A N 1
ATOM 672 C CA . ALA A 1 86 ? -7.235 13.859 9.494 1.00 84.31 86 ALA A CA 1
ATOM 673 C C . ALA A 1 86 ? -7.304 14.189 7.990 1.00 84.31 86 ALA A C 1
ATOM 675 O O . ALA A 1 86 ? -6.646 13.537 7.173 1.00 84.31 86 ALA A O 1
ATOM 676 N N . SER A 1 87 ? -8.025 15.255 7.623 1.00 87.75 87 SER A N 1
ATOM 677 C CA . SER A 1 87 ? -8.103 15.751 6.242 1.00 87.75 87 SER A CA 1
ATOM 678 C C . SER A 1 87 ? -6.735 16.180 5.704 1.00 87.75 87 SER A C 1
ATOM 680 O O . SER A 1 87 ? -6.370 15.851 4.570 1.00 87.75 87 SER A O 1
ATOM 682 N N . ARG A 1 88 ? -5.923 16.856 6.526 1.00 91.00 88 ARG A N 1
ATOM 683 C CA . ARG A 1 88 ? -4.550 17.229 6.161 1.00 91.00 88 ARG A CA 1
ATOM 684 C C . ARG A 1 88 ? -3.673 16.003 5.899 1.00 91.00 88 ARG A C 1
ATOM 686 O O . ARG A 1 88 ? -3.010 15.955 4.864 1.00 91.00 88 ARG A O 1
ATOM 693 N N . VAL A 1 89 ? -3.705 15.000 6.777 1.00 89.06 89 VAL A N 1
ATOM 694 C CA . VAL A 1 89 ? -2.946 13.748 6.596 1.00 89.06 89 VAL A CA 1
ATOM 695 C C . VAL A 1 89 ? -3.385 13.002 5.337 1.00 89.06 89 VAL A C 1
ATOM 697 O O . VAL A 1 89 ? -2.550 12.456 4.615 1.00 89.06 89 VAL A O 1
ATOM 700 N N . PHE A 1 90 ? -4.675 13.026 5.010 1.00 87.00 90 PHE A N 1
ATOM 701 C CA . PHE A 1 90 ? -5.169 12.433 3.771 1.00 87.00 90 PHE A CA 1
ATOM 702 C C . PHE A 1 90 ? -4.696 13.190 2.516 1.00 87.00 90 PHE A C 1
ATOM 704 O O . PHE A 1 90 ? -4.361 12.577 1.504 1.00 87.00 90 PHE A O 1
ATOM 711 N N . ARG A 1 91 ? -4.580 14.522 2.560 1.00 90.69 91 ARG A N 1
ATOM 712 C CA . ARG A 1 91 ? -3.957 15.283 1.458 1.00 90.69 91 ARG A CA 1
ATOM 713 C C . ARG A 1 91 ? -2.470 14.974 1.315 1.00 90.69 91 ARG A C 1
ATOM 715 O O . ARG A 1 91 ? -1.984 14.845 0.190 1.00 90.69 91 ARG A O 1
ATOM 722 N N . GLU A 1 92 ? -1.755 14.818 2.428 1.00 90.06 92 GLU A N 1
ATOM 723 C CA . GLU A 1 92 ? -0.361 14.360 2.414 1.00 90.06 92 GLU A CA 1
ATOM 724 C C . GLU A 1 92 ? -0.249 12.976 1.762 1.00 90.06 92 GLU A C 1
ATOM 726 O O . GLU A 1 92 ? 0.625 12.776 0.920 1.00 90.06 92 GLU A O 1
ATOM 731 N N . TYR A 1 93 ? -1.174 12.054 2.054 1.00 88.94 93 TYR A N 1
ATOM 732 C CA . TYR A 1 93 ? -1.232 10.748 1.389 1.00 88.94 93 TYR A CA 1
ATOM 733 C C . TYR A 1 93 ? -1.317 10.860 -0.126 1.00 88.94 93 TYR A C 1
ATOM 735 O O . TYR A 1 93 ? -0.469 10.316 -0.835 1.00 88.94 93 TYR A O 1
ATOM 743 N N . ILE A 1 94 ? -2.329 11.581 -0.615 1.00 90.06 94 ILE A N 1
ATOM 744 C CA . ILE A 1 94 ? -2.565 11.758 -2.048 1.00 90.06 94 ILE A CA 1
ATOM 745 C C . ILE A 1 94 ? -1.330 12.376 -2.702 1.00 90.06 94 ILE A C 1
ATOM 747 O O . ILE A 1 94 ? -0.926 11.951 -3.783 1.00 90.06 94 ILE A O 1
ATOM 751 N N . THR A 1 95 ? -0.698 13.338 -2.030 1.00 92.94 95 THR A N 1
ATOM 752 C CA . THR A 1 95 ? 0.520 13.991 -2.515 1.00 92.94 95 THR A CA 1
ATOM 753 C C . THR A 1 95 ? 1.668 12.991 -2.648 1.00 92.94 95 THR A C 1
ATOM 755 O O . THR A 1 95 ? 2.288 12.915 -3.706 1.00 92.9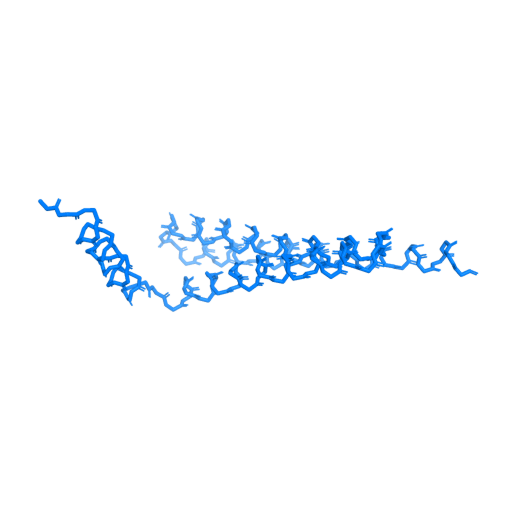4 95 THR A O 1
ATOM 758 N N . ILE A 1 96 ? 1.924 12.175 -1.621 1.00 91.25 96 ILE A N 1
ATOM 759 C CA . ILE A 1 96 ? 2.992 11.165 -1.644 1.00 91.25 96 ILE A CA 1
A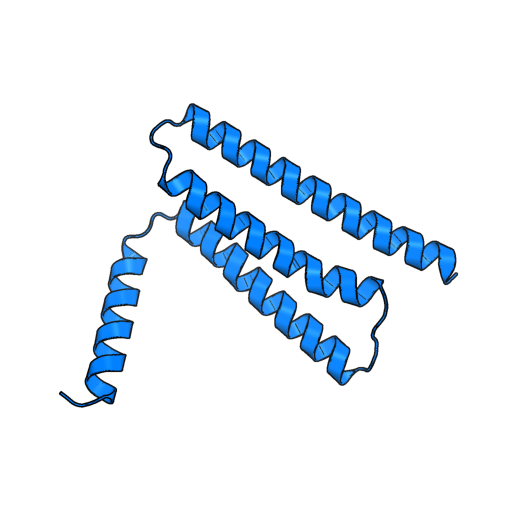TOM 760 C C . ILE A 1 96 ? 2.735 10.126 -2.742 1.00 91.25 96 ILE A C 1
ATOM 762 O O . ILE A 1 96 ? 3.635 9.834 -3.528 1.00 91.25 96 ILE A O 1
ATOM 766 N N . VAL A 1 97 ? 1.512 9.597 -2.846 1.00 91.50 97 VAL A N 1
ATOM 767 C CA . VAL A 1 97 ? 1.151 8.617 -3.886 1.00 91.50 97 VAL A CA 1
ATOM 768 C C . VAL A 1 97 ? 1.284 9.222 -5.283 1.00 91.50 97 VAL A C 1
ATOM 770 O O . VAL A 1 97 ? 1.807 8.571 -6.188 1.00 91.50 97 VAL A O 1
ATOM 773 N N . SER A 1 98 ? 0.882 10.480 -5.466 1.00 91.31 98 SER A N 1
ATOM 774 C CA . SER A 1 98 ? 1.034 11.187 -6.743 1.00 91.31 98 SER A CA 1
ATOM 775 C C . SER A 1 98 ? 2.507 11.345 -7.121 1.00 91.31 98 SER A C 1
ATOM 777 O O . SER A 1 98 ? 2.885 11.026 -8.247 1.00 91.31 98 SER A O 1
ATOM 779 N N . LEU A 1 99 ? 3.361 11.754 -6.177 1.00 92.75 99 LEU A N 1
ATOM 780 C CA . LEU A 1 99 ? 4.804 11.875 -6.402 1.00 92.75 99 LEU A CA 1
ATOM 781 C C . LEU A 1 99 ? 5.445 10.525 -6.747 1.00 92.75 99 LEU A C 1
ATOM 783 O O . LEU A 1 99 ? 6.212 10.443 -7.703 1.00 92.75 99 LEU A O 1
ATOM 787 N N . LEU A 1 100 ? 5.089 9.456 -6.027 1.00 90.56 100 LEU A N 1
ATOM 788 C CA . LEU A 1 100 ? 5.541 8.096 -6.339 1.00 90.56 100 LEU A CA 1
ATOM 789 C C . LEU A 1 100 ? 5.125 7.673 -7.752 1.00 90.56 100 LEU A C 1
ATOM 791 O O . LEU A 1 100 ? 5.922 7.092 -8.484 1.00 90.56 100 LEU A O 1
ATOM 795 N N . THR A 1 101 ? 3.898 8.001 -8.151 1.00 90.38 101 THR A N 1
ATOM 796 C CA . THR A 1 101 ? 3.374 7.689 -9.487 1.00 90.38 101 THR A CA 1
ATOM 797 C C . THR A 1 101 ? 4.170 8.414 -10.569 1.00 90.38 101 THR A C 1
ATOM 799 O O . THR A 1 101 ? 4.596 7.793 -11.540 1.00 90.38 101 THR A O 1
ATOM 802 N N . VAL A 1 102 ? 4.441 9.708 -10.380 1.00 92.88 102 VAL A N 1
ATOM 803 C CA . VAL A 1 102 ? 5.262 10.500 -11.308 1.00 92.88 102 VAL A CA 1
ATOM 804 C C . VAL A 1 102 ? 6.678 9.934 -11.412 1.00 92.88 102 VAL A C 1
ATOM 806 O O . VAL A 1 102 ? 7.180 9.774 -12.521 1.00 92.88 102 VAL A O 1
ATOM 809 N N . LEU A 1 103 ? 7.310 9.570 -10.291 1.00 89.38 103 LEU A N 1
ATOM 810 C CA . LEU A 1 103 ? 8.647 8.967 -10.296 1.00 89.38 103 LEU A CA 1
ATOM 811 C C . LEU A 1 103 ? 8.688 7.663 -11.101 1.00 89.38 103 LEU A C 1
ATOM 813 O O . LEU A 1 103 ? 9.601 7.466 -11.900 1.00 89.38 103 LEU A O 1
ATOM 817 N N . VAL A 1 104 ? 7.687 6.795 -10.944 1.00 89.25 104 VAL A N 1
ATOM 818 C CA . VAL A 1 104 ? 7.594 5.545 -11.714 1.00 89.25 104 VAL A CA 1
ATOM 819 C C . VAL A 1 104 ? 7.412 5.819 -13.204 1.00 89.25 104 VAL A C 1
ATOM 821 O O . VAL A 1 104 ? 8.096 5.203 -14.019 1.00 89.25 104 VAL A O 1
ATOM 824 N N . LEU A 1 105 ? 6.557 6.776 -13.573 1.00 90.06 105 LEU A N 1
ATOM 825 C CA . LEU A 1 105 ? 6.385 7.179 -14.971 1.00 90.06 105 LEU A CA 1
ATOM 826 C C . LEU A 1 105 ? 7.685 7.724 -15.572 1.00 90.06 105 LEU A C 1
ATOM 828 O O . LEU A 1 105 ? 8.027 7.361 -16.694 1.00 90.06 105 LEU A O 1
ATOM 832 N N . ILE A 1 106 ? 8.440 8.534 -14.823 1.00 89.38 106 ILE A N 1
ATOM 833 C CA . ILE A 1 106 ? 9.753 9.037 -15.251 1.00 89.38 106 ILE A CA 1
ATOM 834 C C . ILE A 1 106 ? 10.716 7.873 -15.504 1.00 89.38 106 ILE A C 1
ATOM 836 O O . ILE A 1 106 ? 11.346 7.838 -16.556 1.00 89.38 106 ILE A O 1
ATOM 840 N N . VAL A 1 107 ? 10.805 6.896 -14.595 1.00 86.50 107 VAL A N 1
ATOM 841 C CA . VAL A 1 107 ? 11.675 5.717 -14.774 1.00 86.50 107 VAL A CA 1
ATOM 842 C C . VAL A 1 107 ? 11.290 4.926 -16.025 1.00 86.50 107 VAL A C 1
ATOM 844 O O . VAL A 1 107 ? 12.169 4.523 -16.790 1.00 86.50 107 VAL A O 1
ATOM 847 N N . ILE A 1 108 ? 9.992 4.737 -16.271 1.00 86.06 108 ILE A N 1
ATOM 848 C CA . ILE A 1 108 ? 9.500 4.057 -17.474 1.00 86.06 108 ILE A CA 1
ATOM 849 C C . ILE A 1 108 ? 9.891 4.845 -18.730 1.00 86.06 108 ILE A C 1
ATOM 851 O O . ILE A 1 108 ? 10.493 4.269 -19.633 1.00 86.06 108 ILE A O 1
ATOM 855 N N . LEU A 1 109 ? 9.615 6.153 -18.774 1.00 87.44 109 LEU A N 1
ATOM 856 C CA . LEU A 1 109 ? 9.928 7.012 -19.920 1.00 87.44 109 LEU A CA 1
ATOM 857 C C . LEU A 1 109 ? 11.428 7.052 -20.221 1.00 87.44 109 LEU A C 1
ATOM 859 O O . LEU A 1 109 ? 11.819 6.853 -21.367 1.00 87.44 109 LEU A O 1
ATOM 863 N N . PHE A 1 110 ? 12.275 7.248 -19.207 1.00 87.19 110 PHE A N 1
ATOM 864 C CA . PHE A 1 110 ? 13.730 7.225 -19.379 1.00 87.19 110 PHE A CA 1
ATO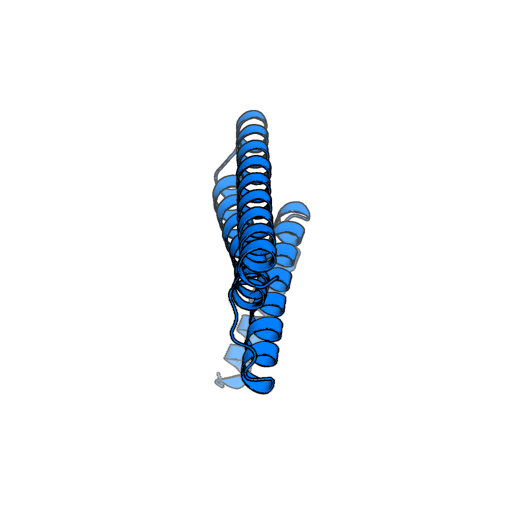M 865 C C . PHE A 1 110 ? 14.218 5.876 -19.900 1.00 87.19 110 PHE A C 1
ATOM 867 O O . PHE A 1 110 ? 15.064 5.837 -20.789 1.00 87.19 110 PHE A O 1
ATOM 874 N N . THR A 1 111 ? 13.676 4.772 -19.383 1.00 82.50 111 THR A N 1
ATOM 875 C CA . THR A 1 111 ? 14.062 3.440 -19.862 1.00 82.50 111 THR A CA 1
ATOM 876 C C . THR A 1 111 ? 13.651 3.249 -21.320 1.00 82.50 111 THR A C 1
ATOM 878 O O . THR A 1 111 ? 14.442 2.740 -22.101 1.00 82.50 111 THR A O 1
ATOM 881 N N . VAL A 1 112 ? 12.461 3.701 -21.723 1.00 83.50 112 VAL A N 1
ATOM 882 C CA . VAL A 1 112 ? 12.036 3.646 -23.130 1.00 83.50 112 VAL A CA 1
ATOM 883 C C . VAL A 1 112 ? 12.951 4.495 -24.016 1.00 83.50 112 VAL A C 1
ATOM 885 O O . VAL A 1 112 ? 13.379 4.009 -25.049 1.00 83.50 112 VAL A O 1
ATOM 888 N N . ILE A 1 113 ? 13.307 5.717 -23.611 1.00 85.12 113 ILE A N 1
ATOM 889 C CA . ILE A 1 113 ? 14.178 6.605 -24.404 1.00 85.12 113 ILE A CA 1
ATOM 890 C C . ILE A 1 113 ? 15.600 6.048 -24.555 1.00 85.12 113 ILE A C 1
ATOM 892 O O . ILE A 1 113 ? 16.215 6.237 -25.593 1.00 85.12 113 ILE A O 1
ATOM 896 N N . ILE A 1 114 ? 16.148 5.405 -23.521 1.00 77.88 114 ILE A N 1
ATOM 897 C CA . ILE A 1 114 ? 17.523 4.876 -23.549 1.00 77.88 114 ILE A CA 1
ATOM 898 C C . ILE A 1 114 ? 17.616 3.560 -24.339 1.00 77.88 114 ILE A C 1
ATOM 900 O O . ILE A 1 114 ? 18.669 3.260 -24.897 1.00 77.88 114 ILE A O 1
ATOM 904 N N . TYR A 1 115 ? 16.550 2.754 -24.347 1.00 66.00 115 TYR A N 1
ATOM 905 C CA . TYR A 1 115 ? 16.533 1.423 -24.967 1.00 66.00 115 TYR A CA 1
ATOM 906 C C . TYR A 1 115 ? 15.837 1.366 -26.342 1.00 66.00 115 TYR A C 1
ATOM 908 O O . TYR A 1 115 ? 15.793 0.286 -26.935 1.00 66.00 115 TYR A O 1
ATOM 916 N N . VAL A 1 116 ? 15.301 2.488 -26.837 1.00 54.62 116 VAL A N 1
ATOM 917 C CA . VAL A 1 116 ? 14.842 2.693 -28.227 1.00 54.62 116 VAL A CA 1
ATOM 918 C C . VAL A 1 116 ? 15.924 3.439 -28.994 1.00 54.62 116 VAL A C 1
ATOM 920 O O . VAL A 1 116 ? 16.213 3.014 -30.134 1.00 54.62 116 VAL A O 1
#

pLDDT: mean 87.65, std 5.61, range [54.62, 94.75]